Protein AF-A0A6I6E5N2-F1 (afdb_monomer_lite)

Structure (mmCIF, N/CA/C/O backbone):
data_AF-A0A6I6E5N2-F1
#
_entry.id   AF-A0A6I6E5N2-F1
#
loop_
_atom_site.group_PDB
_atom_site.id
_atom_site.type_symbol
_atom_site.label_atom_id
_atom_site.label_alt_id
_atom_site.label_comp_id
_atom_site.label_asym_id
_atom_site.label_entity_id
_atom_site.label_seq_id
_atom_site.pdbx_PDB_ins_code
_atom_site.Cartn_x
_atom_site.Cartn_y
_atom_site.Cartn_z
_atom_site.occupancy
_atom_site.B_iso_or_equiv
_atom_site.auth_seq_id
_atom_site.auth_comp_id
_atom_site.auth_asym_id
_atom_site.auth_atom_id
_atom_site.pdbx_PDB_model_num
ATOM 1 N N . MET A 1 1 ? 22.627 -5.836 12.663 1.00 38.19 1 MET A N 1
ATOM 2 C CA . MET A 1 1 ? 21.929 -6.215 11.416 1.00 38.19 1 MET A CA 1
ATOM 3 C C . MET A 1 1 ? 20.447 -5.955 11.622 1.00 38.19 1 MET A C 1
ATOM 5 O O . MET A 1 1 ? 19.855 -6.608 12.470 1.00 38.19 1 MET A O 1
ATOM 9 N N . ARG A 1 2 ? 19.859 -4.953 10.957 1.00 37.19 2 ARG A N 1
ATOM 10 C CA . ARG A 1 2 ? 18.410 -4.725 11.041 1.00 37.19 2 ARG A CA 1
ATOM 11 C C . ARG A 1 2 ? 17.764 -5.679 10.043 1.00 37.19 2 ARG A C 1
ATOM 13 O O . ARG A 1 2 ? 17.861 -5.439 8.845 1.00 37.19 2 ARG A O 1
ATOM 20 N N . ILE A 1 3 ? 17.190 -6.780 10.522 1.00 41.59 3 ILE A N 1
ATOM 21 C CA . ILE A 1 3 ? 16.296 -7.593 9.694 1.00 41.59 3 ILE A CA 1
ATOM 22 C C . ILE A 1 3 ? 15.121 -6.666 9.387 1.00 41.59 3 ILE A C 1
ATOM 24 O O . ILE A 1 3 ? 14.391 -6.277 10.298 1.00 41.59 3 ILE A O 1
ATOM 28 N N . ALA A 1 4 ? 15.017 -6.194 8.143 1.00 53.00 4 ALA A N 1
ATOM 29 C CA . ALA A 1 4 ? 13.795 -5.532 7.715 1.00 53.00 4 ALA A CA 1
ATOM 30 C C . ALA A 1 4 ? 12.663 -6.552 7.918 1.00 53.00 4 ALA A C 1
ATOM 32 O O . ALA A 1 4 ? 12.852 -7.712 7.539 1.00 53.00 4 ALA A O 1
ATOM 33 N N . PRO A 1 5 ? 11.551 -6.185 8.577 1.00 65.31 5 PRO A N 1
ATOM 34 C CA . PRO A 1 5 ? 10.432 -7.106 8.714 1.00 65.31 5 PRO A CA 1
ATOM 35 C C . PRO A 1 5 ? 10.020 -7.605 7.325 1.00 65.31 5 PRO A C 1
ATOM 37 O O . PRO A 1 5 ? 10.155 -6.876 6.339 1.00 65.31 5 PRO A O 1
ATOM 40 N N . ALA A 1 6 ? 9.569 -8.858 7.255 1.00 80.69 6 ALA A N 1
ATOM 41 C CA . ALA A 1 6 ? 9.090 -9.433 6.006 1.00 80.69 6 ALA A CA 1
ATOM 42 C C . ALA A 1 6 ? 7.988 -8.536 5.404 1.00 80.69 6 ALA A C 1
ATOM 44 O O . ALA A 1 6 ? 7.175 -8.000 6.168 1.00 80.69 6 ALA A O 1
ATOM 45 N N . PRO A 1 7 ? 7.945 -8.365 4.071 1.00 88.88 7 PRO A N 1
ATOM 46 C CA . PRO A 1 7 ? 6.878 -7.622 3.415 1.00 88.88 7 PRO A CA 1
ATOM 47 C C . PRO A 1 7 ? 5.496 -8.165 3.802 1.00 88.88 7 PRO A C 1
ATOM 49 O O . PRO A 1 7 ? 5.282 -9.378 3.836 1.00 88.88 7 PRO A O 1
ATOM 52 N N . VAL A 1 8 ? 4.551 -7.270 4.092 1.00 92.44 8 VAL A N 1
ATOM 53 C CA . VAL A 1 8 ? 3.206 -7.636 4.566 1.00 92.44 8 VAL A CA 1
ATOM 54 C C . VAL A 1 8 ? 2.189 -7.469 3.435 1.00 92.44 8 VAL A C 1
ATOM 56 O O . VAL A 1 8 ? 2.099 -6.372 2.884 1.00 92.44 8 VAL A O 1
ATOM 59 N N . PRO A 1 9 ? 1.395 -8.498 3.087 1.00 94.38 9 PRO A N 1
ATOM 60 C CA . PRO A 1 9 ? 0.317 -8.364 2.112 1.00 94.38 9 PRO A CA 1
ATOM 61 C C . PRO A 1 9 ? -0.696 -7.284 2.492 1.00 94.38 9 PRO A C 1
ATOM 63 O O . PRO A 1 9 ? -1.125 -7.189 3.641 1.00 94.38 9 PRO A O 1
ATOM 66 N N . VAL A 1 10 ? -1.115 -6.492 1.507 1.00 96.31 10 VAL A N 1
ATOM 67 C CA . VAL A 1 10 ? -2.079 -5.405 1.697 1.00 96.31 10 VAL A CA 1
ATOM 68 C C . VAL A 1 10 ? -3.011 -5.319 0.497 1.00 96.31 10 VAL A C 1
ATOM 70 O O . VAL A 1 10 ? -2.587 -5.471 -0.644 1.00 96.31 10 VAL A O 1
ATOM 73 N N . ALA A 1 11 ? -4.298 -5.074 0.734 1.00 97.56 11 ALA A N 1
ATOM 74 C CA . ALA A 1 11 ? -5.216 -4.747 -0.352 1.00 97.56 11 ALA A CA 1
ATOM 75 C C . ALA A 1 11 ? -5.177 -3.238 -0.596 1.00 97.56 11 ALA A C 1
ATOM 77 O O . ALA A 1 11 ? -5.330 -2.470 0.354 1.00 97.56 11 ALA A O 1
ATOM 78 N N . VAL A 1 12 ? -4.997 -2.815 -1.848 1.00 97.19 12 VAL A N 1
ATOM 79 C CA . VAL A 1 12 ? -4.868 -1.402 -2.226 1.00 97.19 12 VAL A CA 1
ATOM 80 C C . VAL A 1 12 ? -5.924 -1.036 -3.257 1.00 97.19 12 VAL A C 1
ATOM 82 O O . VAL A 1 12 ? -6.105 -1.729 -4.254 1.00 97.19 12 VAL A O 1
ATOM 85 N N . TRP A 1 13 ? -6.589 0.095 -3.033 1.00 97.31 13 TRP A N 1
ATOM 86 C CA . TRP A 1 13 ? -7.318 0.805 -4.078 1.00 97.31 13 TRP A CA 1
ATOM 87 C C . TRP A 1 13 ? -6.412 1.909 -4.596 1.00 97.31 13 TRP A C 1
ATOM 89 O O . TRP A 1 13 ? -6.090 2.835 -3.846 1.00 97.31 13 TRP A O 1
ATOM 99 N N . ALA A 1 14 ? -6.012 1.793 -5.855 1.00 95.06 14 ALA A N 1
ATOM 100 C CA . ALA A 1 14 ? -5.216 2.784 -6.558 1.00 95.06 14 ALA A CA 1
ATOM 101 C C . ALA A 1 14 ? -6.074 3.560 -7.567 1.00 95.06 14 ALA A C 1
ATOM 103 O O . ALA A 1 14 ? -7.149 3.106 -7.967 1.00 95.06 14 ALA A O 1
ATOM 104 N N . ASP A 1 15 ? -5.604 4.738 -7.958 1.00 93.62 15 ASP A N 1
ATOM 105 C CA . ASP A 1 15 ? -6.140 5.457 -9.112 1.00 93.62 15 ASP A CA 1
ATOM 106 C C . ASP A 1 15 ? -5.685 4.801 -10.442 1.00 93.62 15 ASP A C 1
ATOM 108 O O . ASP A 1 15 ? -4.903 3.844 -10.426 1.00 93.62 15 ASP A O 1
ATOM 112 N N . PRO A 1 16 ? -6.150 5.279 -11.614 1.00 93.38 16 PRO A N 1
ATOM 113 C CA . PRO A 1 16 ? -5.734 4.724 -12.905 1.00 93.38 16 PRO A CA 1
ATOM 114 C C . PRO A 1 16 ? -4.227 4.806 -13.203 1.00 93.38 16 PRO A C 1
ATOM 116 O O . PRO A 1 16 ? -3.762 4.110 -14.099 1.00 93.38 16 PRO A O 1
ATOM 119 N N . ALA A 1 17 ? -3.470 5.641 -12.483 1.00 88.75 17 ALA A N 1
ATOM 120 C CA . ALA A 1 17 ? -2.016 5.750 -12.596 1.00 88.75 17 ALA A CA 1
ATOM 121 C C . ALA A 1 17 ? -1.276 4.828 -11.607 1.00 88.75 17 ALA A C 1
ATOM 123 O O . ALA A 1 17 ? -0.053 4.898 -11.501 1.00 88.75 17 ALA A O 1
ATOM 124 N N . GLY A 1 18 ? -1.997 3.983 -10.861 1.00 90.00 18 GLY A N 1
ATOM 125 C CA . GLY A 1 18 ? -1.417 3.087 -9.863 1.00 90.00 18 GLY A CA 1
ATOM 126 C C . GLY A 1 18 ? -1.094 3.767 -8.529 1.00 90.00 18 GLY A C 1
ATOM 127 O O . GLY A 1 18 ? -0.519 3.126 -7.652 1.00 90.00 18 GLY A O 1
ATOM 128 N N . CYS A 1 19 ? -1.486 5.031 -8.334 1.00 93.38 19 CYS A N 1
ATOM 129 C CA . CYS A 1 19 ? -1.213 5.774 -7.109 1.00 93.38 19 CYS A CA 1
ATOM 130 C C . CYS A 1 19 ? -2.198 5.368 -5.992 1.00 93.38 19 CYS A C 1
ATOM 132 O O . CYS A 1 19 ? -3.418 5.462 -6.182 1.00 93.38 19 CYS A O 1
ATOM 134 N N . PRO A 1 20 ? -1.718 4.922 -4.816 1.00 96.44 20 PRO A N 1
ATOM 135 C CA . PRO A 1 20 ? -2.566 4.377 -3.760 1.00 96.44 20 PRO A CA 1
ATOM 136 C C . PRO A 1 20 ? -3.472 5.443 -3.126 1.00 96.44 20 PRO A C 1
ATOM 138 O O . PRO A 1 20 ? -3.051 6.559 -2.845 1.00 96.44 20 PRO A O 1
ATOM 141 N N . GLN A 1 21 ? -4.724 5.073 -2.846 1.00 97.31 21 GLN A N 1
ATOM 142 C CA . GLN A 1 21 ? -5.745 5.947 -2.247 1.00 97.31 21 GLN A CA 1
ATOM 143 C C . GLN A 1 21 ? -6.301 5.380 -0.931 1.00 97.31 21 GLN A C 1
ATOM 145 O O . GLN A 1 21 ? -6.636 6.117 0.002 1.00 97.31 21 GLN A O 1
ATOM 150 N N . ARG A 1 22 ? -6.448 4.052 -0.840 1.00 97.75 22 ARG A N 1
ATOM 151 C CA . ARG A 1 22 ? -6.984 3.352 0.342 1.00 97.75 22 ARG A CA 1
ATOM 152 C C . ARG A 1 22 ? -6.331 1.995 0.497 1.00 97.75 22 ARG A C 1
ATOM 154 O O . ARG A 1 22 ? -5.962 1.387 -0.505 1.00 97.75 22 ARG A O 1
ATOM 161 N N . LEU A 1 23 ? -6.264 1.511 1.735 1.00 96.81 23 LEU A N 1
ATOM 162 C CA . LEU A 1 23 ? -5.695 0.205 2.043 1.00 96.81 23 LEU A CA 1
ATOM 163 C C . LEU A 1 23 ? -6.563 -0.584 3.024 1.00 96.81 23 LEU A C 1
ATOM 165 O O . LEU A 1 23 ? -7.236 0.004 3.875 1.00 96.81 23 LEU A O 1
ATOM 169 N N . VAL A 1 24 ? -6.494 -1.912 2.940 1.00 97.81 24 VAL A N 1
ATOM 170 C CA . VAL A 1 24 ? -6.820 -2.803 4.061 1.00 97.81 24 VAL A CA 1
ATOM 171 C C . VAL A 1 24 ? -5.552 -3.536 4.468 1.00 97.81 24 VAL A C 1
ATOM 173 O O . VAL A 1 24 ? -5.010 -4.315 3.685 1.00 97.81 24 VAL A O 1
ATOM 176 N N . LEU A 1 25 ? -5.099 -3.262 5.688 1.00 94.75 25 LEU A N 1
ATOM 177 C CA . LEU A 1 25 ? -3.858 -3.765 6.270 1.00 94.75 25 LEU A CA 1
ATOM 178 C C . LEU A 1 25 ? -4.159 -4.252 7.685 1.00 94.75 25 LEU A C 1
ATOM 180 O O . LEU A 1 25 ? -4.759 -3.511 8.463 1.00 94.75 25 LEU A O 1
ATOM 184 N N . ASP A 1 26 ? -3.762 -5.485 7.997 1.00 92.12 26 ASP A N 1
ATOM 185 C CA . ASP A 1 26 ? -4.013 -6.137 9.291 1.00 92.12 26 ASP A CA 1
ATOM 186 C C . ASP A 1 26 ? -5.507 -6.165 9.684 1.00 92.12 26 ASP A C 1
ATOM 188 O O . ASP A 1 26 ? -5.868 -6.020 10.846 1.00 92.12 26 ASP A O 1
ATOM 192 N N . GLY A 1 27 ? -6.400 -6.302 8.695 1.00 94.56 27 GLY A N 1
ATOM 193 C CA . GLY A 1 27 ? -7.857 -6.269 8.896 1.00 94.56 27 GLY A CA 1
ATOM 194 C C . GLY A 1 27 ? -8.446 -4.867 9.114 1.00 94.56 27 GLY A C 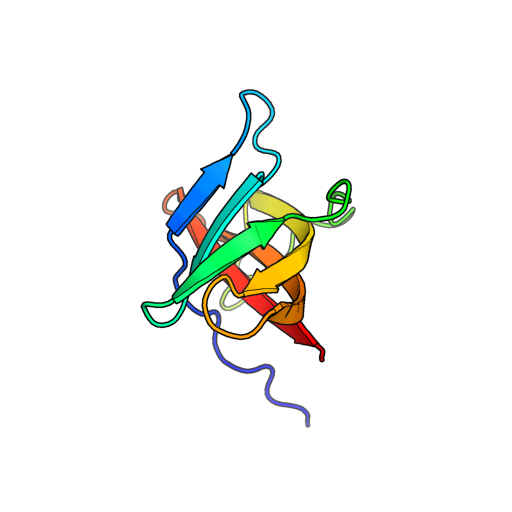1
ATOM 195 O O . GLY A 1 27 ? -9.666 -4.708 9.107 1.00 94.56 27 GLY A O 1
ATOM 196 N N . GLU A 1 28 ? -7.606 -3.839 9.226 1.00 96.88 28 GLU A N 1
ATOM 197 C CA . GLU A 1 28 ? -8.015 -2.453 9.433 1.00 96.88 28 GLU A CA 1
ATOM 198 C C . GLU A 1 28 ? -8.095 -1.679 8.117 1.00 96.88 28 GLU A C 1
ATOM 200 O O . GLU A 1 28 ? -7.326 -1.905 7.180 1.00 96.88 28 GLU A O 1
ATOM 205 N N . ARG A 1 29 ? -9.016 -0.711 8.050 1.00 98.06 29 ARG A N 1
ATOM 206 C CA . ARG A 1 29 ? -9.126 0.207 6.909 1.00 98.06 29 ARG A CA 1
ATOM 207 C C . ARG A 1 29 ? -8.244 1.426 7.128 1.00 98.06 29 ARG A C 1
ATOM 209 O O . ARG A 1 29 ? -8.365 2.111 8.142 1.00 98.06 29 ARG A O 1
ATOM 216 N N . TRP A 1 30 ? -7.448 1.756 6.121 1.00 98.19 30 TRP A N 1
ATOM 217 C CA . TRP A 1 30 ? -6.572 2.920 6.111 1.00 98.19 30 TRP A CA 1
ATOM 218 C C . TRP A 1 30 ? -6.897 3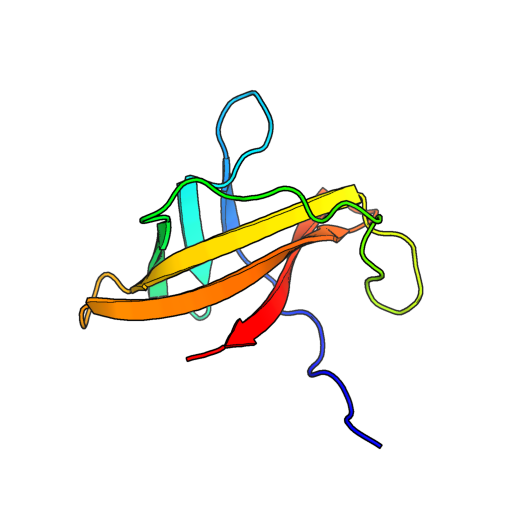.816 4.919 1.00 98.19 30 TRP A C 1
ATOM 220 O O . TRP A 1 30 ? -7.213 3.342 3.823 1.00 98.19 30 TRP A O 1
ATOM 230 N N . ARG A 1 31 ? -6.829 5.130 5.124 1.00 98.19 31 ARG A N 1
ATOM 231 C CA . ARG A 1 31 ? -6.914 6.122 4.046 1.00 98.19 31 ARG A CA 1
ATOM 232 C C . ARG A 1 31 ? -5.544 6.725 3.814 1.00 98.19 31 ARG A C 1
ATOM 234 O O . ARG A 1 31 ? -4.898 7.101 4.786 1.00 98.19 31 ARG A O 1
ATOM 241 N N . VAL A 1 32 ? -5.147 6.865 2.556 1.00 97.81 32 VAL A N 1
ATOM 242 C CA . VAL A 1 32 ? -4.031 7.740 2.200 1.00 97.81 32 VAL A CA 1
ATOM 243 C C . VAL A 1 32 ? -4.488 9.181 2.436 1.00 97.81 32 VAL A C 1
ATOM 245 O O . VAL A 1 32 ? -5.594 9.551 2.038 1.00 97.81 32 VAL A O 1
ATOM 248 N N . VAL A 1 33 ? -3.699 9.955 3.179 1.00 96.56 33 VAL A N 1
ATOM 249 C CA . VAL A 1 33 ? -4.052 11.329 3.586 1.00 96.56 33 VAL A CA 1
ATOM 250 C C . VAL A 1 33 ? -3.157 12.397 2.965 1.00 96.56 33 VAL A C 1
ATOM 252 O O . VAL A 1 33 ? -3.471 13.579 3.082 1.00 96.56 33 VAL A O 1
ATOM 255 N N . ASP A 1 34 ? -2.083 12.000 2.289 1.00 91.31 34 ASP A N 1
ATOM 256 C CA . ASP A 1 34 ? -1.211 12.869 1.505 1.00 91.31 34 ASP A CA 1
ATOM 257 C C . ASP A 1 34 ? -1.250 12.504 0.013 1.00 91.31 34 ASP A C 1
ATOM 259 O O . ASP A 1 34 ? -2.064 11.694 -0.431 1.00 91.31 34 ASP A O 1
ATOM 263 N N . ARG A 1 35 ? -0.390 13.147 -0.782 1.00 94.50 35 ARG A N 1
ATOM 264 C CA . ARG A 1 35 ? -0.106 12.707 -2.147 1.00 94.50 35 ARG A CA 1
ATOM 265 C C . ARG A 1 35 ? 1.058 11.713 -2.091 1.00 94.50 35 ARG A C 1
ATOM 267 O O . ARG A 1 35 ? 2.166 12.148 -1.769 1.00 94.50 35 ARG A O 1
ATOM 274 N N . PRO A 1 36 ? 0.851 10.432 -2.447 1.00 96.31 36 PRO A N 1
ATOM 275 C CA . PRO A 1 36 ? 1.934 9.466 -2.481 1.00 96.31 36 PRO A CA 1
ATOM 276 C C . PRO A 1 36 ? 3.078 9.905 -3.390 1.00 96.31 36 PRO A C 1
ATOM 278 O O . PRO A 1 36 ? 2.873 10.522 -4.439 1.00 96.31 36 PRO A O 1
ATOM 281 N N . THR A 1 37 ? 4.294 9.560 -2.986 1.00 94.88 37 THR A N 1
ATOM 282 C CA . THR A 1 37 ? 5.525 9.841 -3.728 1.00 94.88 37 THR A CA 1
ATOM 283 C C . THR A 1 37 ? 6.086 8.537 -4.274 1.00 94.88 37 THR A C 1
ATOM 285 O O . THR A 1 37 ? 6.220 7.573 -3.524 1.00 94.88 37 THR A O 1
ATOM 288 N N . ALA A 1 38 ? 6.427 8.490 -5.561 1.00 93.12 38 ALA A N 1
ATOM 289 C CA . ALA A 1 38 ? 7.035 7.304 -6.158 1.00 93.12 38 ALA A CA 1
ATOM 290 C C . ALA A 1 38 ? 8.402 6.999 -5.513 1.00 93.12 38 ALA A C 1
ATOM 292 O O . ALA A 1 38 ? 9.216 7.901 -5.292 1.00 93.12 38 ALA A O 1
ATOM 293 N N . LEU A 1 39 ? 8.670 5.725 -5.224 1.00 89.19 39 LEU A N 1
ATOM 294 C CA . LEU A 1 39 ? 9.980 5.259 -4.775 1.00 89.19 39 LEU A CA 1
ATOM 295 C C . LEU A 1 39 ? 10.900 5.243 -6.004 1.00 89.19 39 LEU A C 1
ATOM 297 O O . LEU A 1 39 ? 10.807 4.359 -6.844 1.00 89.19 39 LEU A O 1
ATOM 301 N N . GLY A 1 40 ? 11.743 6.268 -6.158 1.00 75.06 40 GLY A N 1
ATOM 302 C CA . GLY A 1 40 ? 12.529 6.513 -7.380 1.00 75.06 40 GLY A CA 1
ATOM 303 C C . GLY A 1 40 ? 13.493 5.396 -7.817 1.00 75.06 40 GLY A C 1
ATOM 304 O O . GLY A 1 40 ? 14.038 5.465 -8.915 1.00 75.06 40 GLY A O 1
ATOM 305 N N . SER A 1 41 ? 13.705 4.369 -6.993 1.00 73.19 41 SER A N 1
ATOM 306 C CA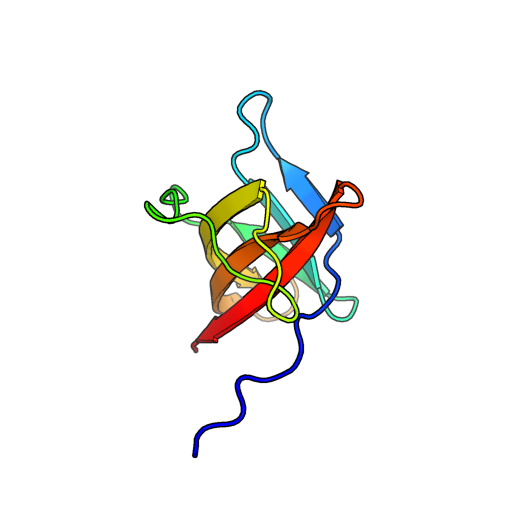 . SER A 1 41 ? 14.310 3.099 -7.390 1.00 73.19 41 SER A CA 1
ATOM 307 C C . SER A 1 41 ? 13.317 1.968 -7.147 1.00 73.19 41 SER A C 1
ATOM 309 O O . SER A 1 41 ? 12.660 1.941 -6.105 1.00 73.19 41 SER A O 1
ATOM 311 N N . ALA A 1 42 ? 13.238 1.027 -8.095 1.00 69.56 42 ALA A N 1
ATOM 312 C CA . ALA A 1 42 ? 12.413 -0.167 -7.953 1.00 69.56 42 ALA A CA 1
ATOM 313 C C . ALA A 1 42 ? 12.758 -0.855 -6.618 1.00 69.56 42 ALA A C 1
ATOM 315 O O . ALA A 1 42 ? 13.913 -1.2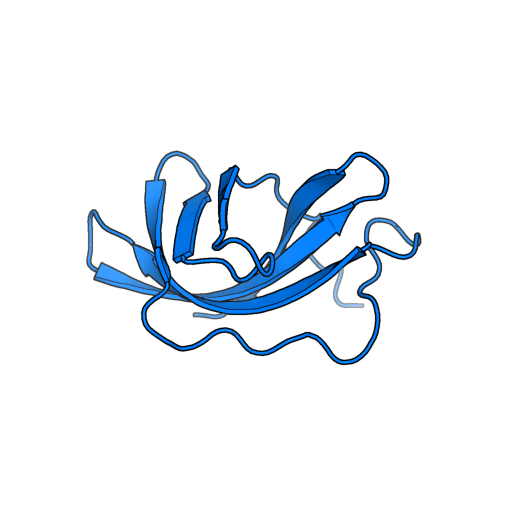77 -6.433 1.00 69.56 42 ALA A O 1
ATOM 316 N N . PRO A 1 43 ? 11.817 -0.918 -5.660 1.00 74.56 43 PRO A N 1
ATOM 317 C CA . PRO A 1 43 ? 12.080 -1.547 -4.380 1.00 74.56 43 PRO A CA 1
ATOM 318 C C . PRO A 1 43 ? 12.410 -3.025 -4.593 1.00 74.56 43 PRO A C 1
ATOM 320 O O . PRO A 1 43 ? 12.087 -3.609 -5.625 1.00 74.56 43 PRO A O 1
ATOM 323 N N . ARG A 1 44 ? 13.083 -3.650 -3.624 1.00 77.69 44 ARG A N 1
ATOM 324 C CA . ARG A 1 44 ? 13.305 -5.098 -3.653 1.00 77.69 44 ARG A CA 1
ATOM 325 C C . ARG A 1 44 ? 12.406 -5.788 -2.643 1.00 77.69 44 ARG A C 1
ATOM 327 O O . ARG A 1 44 ? 12.446 -5.455 -1.462 1.00 77.69 44 ARG A O 1
ATOM 334 N N . VAL A 1 45 ? 11.652 -6.772 -3.111 1.00 77.88 45 VAL A N 1
ATOM 335 C CA . VAL A 1 45 ? 10.826 -7.670 -2.299 1.00 77.88 45 VAL A CA 1
ATOM 336 C C . VAL A 1 45 ? 11.485 -9.042 -2.361 1.00 77.88 45 VAL A C 1
ATOM 338 O O . VAL A 1 45 ? 11.720 -9.567 -3.445 1.00 77.88 45 VAL A O 1
ATOM 341 N N . ASP A 1 46 ? 11.873 -9.591 -1.209 1.00 78.12 46 ASP A N 1
ATOM 342 C CA . ASP A 1 46 ? 12.549 -10.897 -1.104 1.00 78.12 46 ASP A CA 1
ATOM 343 C C . ASP A 1 46 ? 13.769 -11.051 -2.035 1.00 78.12 46 ASP A C 1
ATOM 345 O O . ASP A 1 46 ? 14.033 -12.101 -2.622 1.00 78.12 46 ASP A O 1
ATOM 349 N N . GLY A 1 47 ? 14.528 -9.962 -2.197 1.00 74.94 47 GLY A N 1
ATOM 350 C CA . GLY A 1 47 ? 15.726 -9.917 -3.041 1.00 74.94 47 GLY A CA 1
ATOM 351 C C . GLY A 1 47 ? 15.458 -9.787 -4.544 1.00 74.94 47 GLY A C 1
ATOM 352 O O . GLY A 1 47 ? 16.418 -9.651 -5.305 1.00 74.94 47 GLY A O 1
ATOM 353 N N . ARG A 1 48 ? 14.193 -9.765 -4.976 1.00 74.88 48 ARG A N 1
ATOM 354 C CA . ARG A 1 48 ? 13.785 -9.558 -6.371 1.00 74.88 48 ARG A CA 1
ATOM 355 C C . ARG A 1 48 ? 13.357 -8.112 -6.603 1.00 74.88 48 ARG A C 1
ATOM 357 O O . ARG A 1 48 ? 12.868 -7.487 -5.661 1.00 74.88 48 ARG A O 1
ATOM 364 N N . PRO A 1 49 ? 13.563 -7.551 -7.807 1.00 72.75 49 PRO A N 1
ATOM 365 C CA . PRO A 1 49 ? 12.933 -6.289 -8.176 1.00 72.75 49 PRO A CA 1
ATOM 366 C C . PRO A 1 49 ? 11.421 -6.395 -7.967 1.00 72.75 49 PRO A C 1
ATOM 368 O O . PRO A 1 49 ? 10.822 -7.393 -8.335 1.00 72.75 49 PRO A O 1
ATOM 371 N N . ALA A 1 50 ? 10.827 -5.392 -7.346 1.00 81.31 50 ALA A N 1
ATOM 372 C CA . ALA A 1 50 ? 9.391 -5.186 -7.347 1.00 81.31 50 ALA A CA 1
ATOM 373 C C . ALA A 1 50 ? 9.037 -4.163 -8.436 1.00 81.31 50 ALA A C 1
ATOM 375 O O . ALA A 1 50 ? 9.908 -3.441 -8.932 1.00 81.31 50 ALA A O 1
ATOM 376 N N . GLY A 1 51 ? 7.763 -4.124 -8.813 1.00 78.69 51 GLY A N 1
ATOM 377 C CA . GLY A 1 51 ? 7.206 -3.111 -9.700 1.00 78.69 51 GLY A CA 1
ATOM 378 C C . GLY A 1 51 ? 7.111 -1.741 -9.026 1.00 78.69 51 GLY A C 1
ATOM 379 O O . GLY A 1 51 ? 7.889 -1.403 -8.129 1.00 78.69 51 GLY A O 1
ATOM 380 N N . ASP A 1 52 ? 6.134 -0.947 -9.460 1.00 83.56 52 ASP A N 1
ATOM 381 C CA . ASP A 1 52 ? 5.941 0.412 -8.962 1.00 83.56 52 ASP A CA 1
ATOM 382 C C . ASP A 1 52 ? 5.821 0.449 -7.435 1.00 83.56 52 ASP A C 1
ATOM 384 O O . ASP A 1 52 ? 5.104 -0.339 -6.807 1.00 83.56 52 ASP A O 1
ATOM 388 N N . GLY A 1 53 ? 6.555 1.389 -6.843 1.00 91.75 53 GLY A N 1
ATOM 389 C CA . GLY A 1 53 ? 6.619 1.599 -5.408 1.00 91.75 53 GLY A CA 1
ATOM 390 C C . GLY A 1 53 ? 6.164 3.000 -5.028 1.00 91.75 53 GLY A C 1
ATOM 391 O O . GLY A 1 53 ? 6.468 3.971 -5.722 1.00 91.75 53 GLY A O 1
ATOM 392 N N . TRP A 1 54 ? 5.481 3.120 -3.895 1.00 95.19 54 TRP A N 1
ATOM 393 C CA . TRP A 1 54 ? 4.930 4.377 -3.398 1.00 95.19 54 TRP A CA 1
ATOM 394 C C . TRP A 1 54 ? 5.204 4.550 -1.912 1.00 95.19 54 TRP A C 1
ATOM 396 O O . TRP A 1 54 ? 4.964 3.640 -1.126 1.00 95.19 54 TRP A O 1
ATOM 406 N N . ARG A 1 55 ? 5.620 5.748 -1.511 1.00 95.69 55 ARG A N 1
ATOM 407 C CA . ARG A 1 55 ? 5.562 6.209 -0.125 1.00 95.69 55 ARG A CA 1
ATOM 408 C C . ARG A 1 55 ? 4.278 6.992 0.094 1.00 95.69 55 ARG A C 1
ATOM 410 O O . ARG A 1 55 ? 4.019 7.931 -0.656 1.00 95.69 55 ARG A O 1
ATOM 417 N N . ALA A 1 56 ? 3.514 6.640 1.120 1.00 96.31 56 ALA A N 1
ATOM 418 C CA . ALA A 1 56 ? 2.266 7.311 1.467 1.00 96.31 56 ALA A CA 1
ATOM 419 C C . ALA A 1 56 ? 2.132 7.510 2.979 1.00 96.31 56 ALA A C 1
ATOM 421 O O . ALA A 1 56 ? 2.541 6.654 3.767 1.00 96.31 56 ALA A O 1
ATOM 422 N N . THR A 1 57 ? 1.491 8.605 3.376 1.00 97.81 57 THR A N 1
ATOM 423 C CA . THR A 1 57 ? 0.985 8.798 4.734 1.00 97.81 57 THR A CA 1
ATOM 424 C C . THR A 1 57 ? -0.412 8.200 4.816 1.00 97.81 57 THR A C 1
ATOM 426 O O . THR A 1 57 ? -1.321 8.583 4.076 1.00 97.81 57 THR A O 1
ATOM 429 N N . ILE A 1 58 ? -0.597 7.247 5.722 1.00 97.25 58 ILE A N 1
ATOM 430 C CA . ILE A 1 58 ? -1.829 6.483 5.885 1.00 97.25 58 ILE A CA 1
ATOM 431 C C . ILE A 1 58 ? -2.425 6.740 7.263 1.00 97.25 58 ILE A C 1
ATOM 433 O O . ILE A 1 58 ? -1.715 6.795 8.260 1.00 97.25 58 ILE A O 1
ATOM 437 N N . ARG A 1 59 ? -3.748 6.882 7.332 1.00 98.06 59 ARG A N 1
ATOM 438 C CA . ARG A 1 59 ? -4.485 7.081 8.581 1.00 98.06 59 ARG A CA 1
ATOM 439 C C . ARG A 1 59 ? -5.507 5.975 8.786 1.00 98.06 59 ARG A C 1
ATOM 441 O O . ARG A 1 59 ? -6.370 5.770 7.924 1.00 98.06 59 ARG A O 1
ATOM 448 N N . ARG A 1 60 ? -5.428 5.288 9.923 1.00 97.62 60 ARG A N 1
ATOM 449 C CA . ARG A 1 60 ? -6.353 4.222 10.309 1.00 97.62 60 ARG A CA 1
ATOM 450 C C . ARG A 1 60 ? -7.739 4.796 10.587 1.00 97.62 60 ARG A C 1
ATOM 452 O O . ARG A 1 60 ? -7.880 5.847 11.208 1.00 97.62 60 ARG A O 1
ATOM 459 N N . ALA A 1 61 ? -8.774 4.114 10.109 1.00 97.25 61 ALA A N 1
ATOM 460 C CA . ALA A 1 61 ? -10.150 4.586 10.212 1.00 97.25 61 ALA A CA 1
ATOM 461 C C . ALA A 1 61 ? -10.746 4.461 11.624 1.00 97.25 61 ALA A C 1
ATOM 463 O O . ALA A 1 61 ? -11.631 5.243 11.958 1.00 97.25 61 ALA A O 1
ATOM 464 N N . SER A 1 62 ? -10.299 3.486 12.417 1.00 97.44 62 SER A N 1
ATOM 465 C CA . SER A 1 62 ? -10.865 3.159 13.731 1.00 97.44 62 SER A CA 1
ATOM 466 C C . SER A 1 62 ? -10.429 4.120 14.840 1.00 97.44 62 SER A C 1
ATOM 468 O O . SER A 1 62 ? -11.256 4.510 15.659 1.00 97.44 62 SER A O 1
ATOM 470 N N . ASP A 1 63 ? -9.160 4.532 14.852 1.00 96.94 63 ASP A N 1
ATOM 471 C CA . ASP A 1 63 ? -8.560 5.335 15.931 1.00 96.94 63 ASP A CA 1
ATOM 472 C C . ASP A 1 63 ? -7.834 6.605 15.440 1.00 96.94 63 ASP A C 1
ATOM 474 O O . ASP A 1 63 ? -7.356 7.403 16.245 1.00 96.94 63 ASP A O 1
ATOM 478 N N . GLY A 1 64 ? -7.749 6.823 14.123 1.00 96.81 64 GLY A N 1
ATOM 479 C CA . GLY A 1 64 ? -7.074 7.983 13.543 1.00 96.81 64 GLY A CA 1
ATOM 480 C C . GLY A 1 64 ? -5.544 7.934 13.602 1.00 96.81 64 GLY A C 1
ATOM 481 O O . GLY A 1 64 ? -4.909 8.933 13.251 1.00 96.81 64 GLY A O 1
ATOM 482 N N . VAL A 1 65 ? -4.936 6.807 14.001 1.00 96.25 65 VAL A N 1
ATOM 483 C CA . VAL A 1 65 ? -3.475 6.646 14.010 1.00 96.25 65 VAL A CA 1
ATOM 484 C C . VAL A 1 65 ? -2.923 6.871 12.609 1.00 96.25 65 VAL A C 1
ATOM 486 O O . VAL A 1 65 ? -3.428 6.318 11.632 1.00 96.25 65 VAL A O 1
ATOM 489 N N . THR A 1 66 ? -1.887 7.702 12.523 1.00 96.81 66 THR A N 1
ATOM 490 C CA . THR A 1 66 ? -1.182 7.999 11.276 1.00 96.81 66 THR A CA 1
ATOM 491 C C . THR A 1 66 ? 0.157 7.280 11.250 1.00 96.81 66 THR A C 1
ATOM 493 O O . THR A 1 66 ? 0.860 7.245 12.257 1.00 96.81 66 THR A O 1
ATOM 496 N N . GLU A 1 67 ? 0.490 6.713 10.099 1.00 95.75 67 GLU A N 1
ATOM 497 C CA . GLU A 1 67 ? 1.766 6.066 9.814 1.00 95.75 67 GLU A CA 1
ATOM 498 C C . GLU A 1 67 ? 2.247 6.484 8.420 1.00 95.75 67 GLU A C 1
ATOM 500 O O . GLU A 1 67 ? 1.451 6.880 7.568 1.00 95.75 67 GLU A O 1
ATOM 505 N N . VAL A 1 68 ? 3.545 6.361 8.165 1.00 95.75 68 VAL A N 1
ATOM 506 C CA . VAL A 1 68 ? 4.103 6.394 6.808 1.00 95.75 68 VAL A CA 1
ATOM 507 C C . VAL A 1 68 ? 4.364 4.958 6.379 1.00 95.75 68 VAL A C 1
ATOM 509 O O . VAL A 1 68 ? 4.885 4.169 7.167 1.00 95.75 68 VAL A O 1
ATOM 512 N N . ALA A 1 69 ? 4.023 4.613 5.141 1.00 94.69 69 ALA A N 1
ATOM 513 C CA . ALA A 1 69 ? 4.238 3.284 4.590 1.00 94.69 69 ALA A CA 1
ATOM 514 C C . ALA A 1 69 ? 4.885 3.348 3.204 1.00 94.69 69 ALA A C 1
ATOM 516 O O . ALA A 1 69 ? 4.482 4.154 2.365 1.00 94.69 69 ALA A O 1
ATOM 517 N N . ASP A 1 70 ? 5.849 2.457 2.972 1.00 94.44 70 ASP A N 1
ATOM 518 C CA . ASP A 1 70 ? 6.331 2.135 1.630 1.00 94.44 70 ASP A CA 1
ATOM 519 C C . ASP A 1 70 ? 5.567 0.917 1.121 1.00 94.44 70 ASP A C 1
ATOM 521 O O . ASP A 1 70 ? 5.568 -0.146 1.747 1.00 94.44 70 ASP A O 1
ATOM 525 N N . LEU A 1 71 ? 4.920 1.094 -0.019 1.00 94.12 71 LEU A N 1
ATOM 526 C CA . LEU A 1 71 ? 4.097 0.121 -0.712 1.00 94.12 71 LEU A CA 1
ATOM 527 C C . LEU A 1 71 ? 4.804 -0.273 -2.000 1.00 94.12 71 LEU A C 1
ATOM 529 O O . LEU A 1 71 ? 5.391 0.585 -2.655 1.00 94.12 71 LEU A O 1
ATOM 533 N N . ALA A 1 72 ? 4.714 -1.534 -2.394 1.00 93.62 72 ALA A N 1
ATOM 534 C CA . ALA A 1 72 ? 5.143 -1.961 -3.718 1.00 93.62 72 ALA A CA 1
ATOM 535 C C . ALA A 1 72 ? 4.309 -3.124 -4.228 1.00 93.62 72 ALA A C 1
ATOM 537 O O . ALA A 1 72 ? 3.630 -3.801 -3.454 1.00 93.62 72 ALA A O 1
ATOM 538 N N . VAL A 1 73 ? 4.414 -3.369 -5.527 1.00 91.12 73 VAL A N 1
ATOM 539 C CA . VAL A 1 73 ? 3.814 -4.521 -6.192 1.00 91.12 73 VAL A CA 1
ATOM 540 C C . VAL A 1 73 ? 4.899 -5.560 -6.466 1.00 91.12 73 VAL A C 1
ATOM 542 O O . VAL A 1 73 ? 5.914 -5.230 -7.069 1.00 91.12 73 VAL A O 1
ATOM 545 N N . ASP A 1 74 ? 4.728 -6.802 -6.017 1.00 89.25 74 ASP A N 1
ATOM 546 C CA . ASP A 1 74 ? 5.668 -7.884 -6.347 1.00 89.25 74 ASP A CA 1
ATOM 547 C C . ASP A 1 74 ? 5.529 -8.370 -7.805 1.00 89.25 74 ASP A C 1
ATOM 549 O O . ASP A 1 74 ? 4.626 -7.963 -8.536 1.00 89.25 74 ASP A O 1
ATOM 553 N N . ASP A 1 75 ? 6.403 -9.289 -8.227 1.00 86.62 75 ASP A N 1
ATOM 554 C CA . ASP A 1 75 ? 6.373 -9.888 -9.574 1.00 86.62 75 ASP A CA 1
ATOM 555 C C . ASP A 1 75 ? 5.045 -10.601 -9.909 1.00 86.62 75 ASP A C 1
ATOM 557 O O . ASP A 1 75 ? 4.745 -10.848 -11.076 1.00 86.62 75 ASP A O 1
ATOM 561 N N . ALA A 1 76 ? 4.248 -10.957 -8.896 1.00 88.69 76 ALA A N 1
ATOM 562 C CA . ALA A 1 76 ? 2.947 -11.602 -9.055 1.00 88.69 76 ALA A CA 1
ATOM 563 C C . ALA A 1 76 ? 1.782 -10.595 -9.078 1.00 88.69 76 ALA A C 1
ATOM 565 O O . ALA A 1 76 ? 0.619 -11.005 -9.093 1.00 88.69 76 ALA A O 1
ATOM 566 N N . GLY A 1 77 ? 2.064 -9.289 -9.064 1.00 88.38 77 GLY A N 1
ATOM 567 C CA . GLY A 1 77 ? 1.042 -8.246 -9.061 1.00 88.38 77 GLY A CA 1
ATOM 568 C C . GLY A 1 77 ? 0.405 -8.004 -7.688 1.00 88.38 77 GLY A C 1
ATOM 569 O O . GLY A 1 77 ? -0.638 -7.352 -7.606 1.00 88.38 77 GLY A O 1
ATOM 570 N N . ARG A 1 78 ? 0.981 -8.529 -6.600 1.00 91.94 78 ARG A N 1
ATOM 571 C CA . ARG A 1 78 ? 0.433 -8.381 -5.245 1.00 91.94 78 ARG A CA 1
ATOM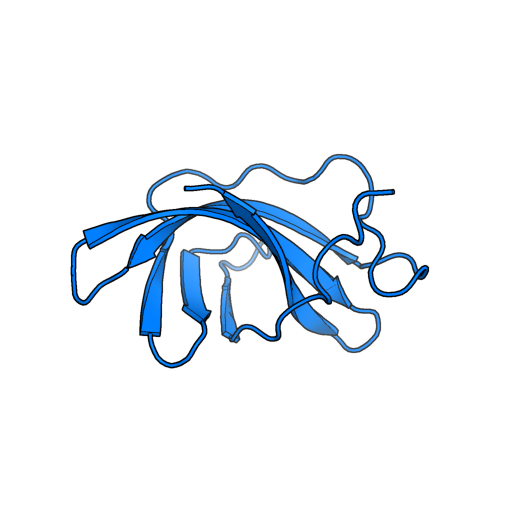 572 C C . ARG A 1 78 ? 1.011 -7.150 -4.570 1.00 91.94 78 ARG A C 1
ATOM 574 O O . ARG A 1 78 ? 2.223 -6.958 -4.541 1.00 91.94 78 ARG A O 1
ATOM 581 N N . TRP A 1 79 ? 0.136 -6.356 -3.966 1.00 94.38 79 TRP A N 1
ATOM 582 C CA . TRP A 1 79 ? 0.539 -5.220 -3.151 1.00 94.38 79 TRP A CA 1
ATOM 583 C C . TRP A 1 79 ? 1.081 -5.672 -1.795 1.00 94.38 79 TRP A C 1
ATOM 585 O O . TRP A 1 79 ? 0.485 -6.503 -1.103 1.00 94.38 79 TRP A O 1
ATOM 595 N N . LEU A 1 80 ? 2.202 -5.075 -1.409 1.00 94.38 80 LEU A N 1
ATOM 596 C CA . LEU A 1 80 ? 2.924 -5.347 -0.177 1.00 94.38 80 LEU A CA 1
ATOM 597 C C . LEU A 1 80 ? 3.278 -4.037 0.520 1.00 94.38 80 LEU A C 1
ATOM 599 O O . LEU A 1 80 ? 3.655 -3.063 -0.129 1.00 94.38 80 LEU A O 1
ATOM 603 N N . VAL A 1 81 ? 3.229 -4.037 1.848 1.00 94.00 81 VAL A N 1
ATOM 604 C CA . VAL A 1 81 ? 3.888 -3.02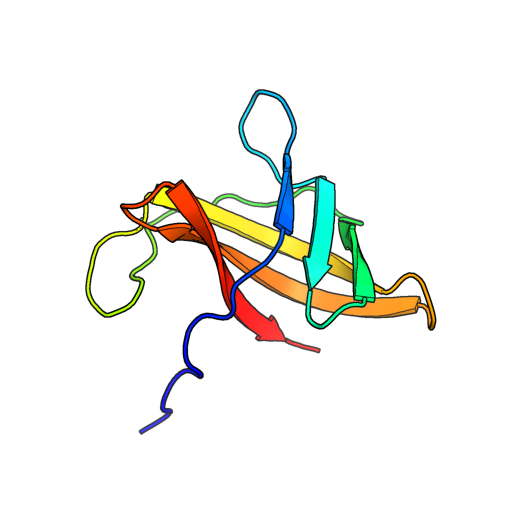8 2.675 1.00 94.00 81 VAL A CA 1
ATOM 605 C C . VAL A 1 81 ? 5.303 -3.506 2.970 1.00 94.00 81 VAL A C 1
ATOM 607 O O . VAL A 1 81 ? 5.489 -4.544 3.604 1.00 94.00 81 VAL A O 1
ATOM 610 N N . ILE A 1 82 ? 6.301 -2.749 2.522 1.00 91.06 82 ILE A N 1
ATOM 611 C CA . ILE A 1 82 ? 7.720 -3.077 2.704 1.00 91.06 82 ILE A CA 1
ATOM 612 C C . ILE A 1 82 ? 8.246 -2.452 3.995 1.00 91.06 82 ILE A C 1
ATOM 614 O O . ILE A 1 82 ? 8.988 -3.082 4.751 1.00 91.06 82 ILE A O 1
ATOM 618 N N . HIS A 1 83 ? 7.855 -1.208 4.271 1.00 90.38 83 HIS A N 1
ATOM 619 C CA . HIS A 1 83 ? 8.264 -0.474 5.463 1.00 90.38 83 HIS A CA 1
ATOM 620 C C . HIS A 1 83 ? 7.093 0.306 6.054 1.00 90.38 83 HIS A C 1
ATOM 622 O O . HIS A 1 83 ? 6.222 0.769 5.320 1.00 90.38 83 HIS A O 1
ATOM 628 N N . ARG A 1 84 ? 7.093 0.455 7.384 1.00 91.06 84 ARG A N 1
ATOM 629 C CA . ARG A 1 84 ? 6.133 1.264 8.145 1.00 91.06 84 ARG A CA 1
ATOM 630 C C . ARG A 1 84 ? 6.863 2.063 9.211 1.00 91.06 84 ARG A C 1
ATOM 632 O O . ARG A 1 84 ? 7.772 1.542 9.862 1.00 91.06 84 ARG A O 1
ATOM 639 N N . TRP A 1 85 ? 6.437 3.302 9.399 1.00 90.88 85 TRP A N 1
ATOM 640 C CA . TRP A 1 85 ? 6.931 4.208 10.429 1.00 90.88 85 TRP A CA 1
ATOM 641 C C . TRP A 1 85 ? 5.753 4.879 11.125 1.00 90.88 85 TRP A C 1
ATOM 643 O O . TRP A 1 85 ? 4.750 5.181 10.479 1.00 90.88 85 TRP A O 1
ATOM 653 N N . ARG A 1 86 ? 5.895 5.122 12.427 1.00 81.38 86 ARG A N 1
ATOM 654 C CA . ARG A 1 86 ? 4.934 5.848 13.259 1.00 81.38 86 ARG A CA 1
ATOM 655 C C . ARG A 1 86 ? 5.579 7.111 13.804 1.00 81.38 86 ARG A C 1
ATOM 657 O O . ARG A 1 86 ? 6.785 7.030 14.130 1.00 81.38 86 ARG A O 1
#

Organism: NCBI:txid743009

Sequence (86 aa):
MRIAPAPVPVAVWADPAGCPQRLVLDGERWRVVDRPTALGSAPRVDGRPAGDGWRATIRRASDGVTEVADLAVDDAGRWLVIHRWR

pLDDT: mean 88.63, std 12.89, range [37.19, 98.19]

Radius of gyration: 12.17 Å; chains: 1; bounding box: 33×24×29 Å

Foldseek 3Di:
DDPQPAWFFKDFDADPVRFGAWIQGPNWTKGFPDGWDWPPAQDDHPNHGFPTKTWTWIATPPPRDIKIWIWTAHPVRTITTRDIGD

Secondary structure (DSSP, 8-state):
---PPPPEE-EEEE-TTS-EEEEEETTEEEEE-S--EE-SS--EETTEEPS-EEEEEEEETTT--EEEEEEEE-TTS-EEEEEEE-